Protein AF-A0A5A7RXX3-F1 (afdb_monomer)

Mean predicted aligned error: 7.01 Å

Sequence (174 aa):
MLIAIKGKKNSGKTLFIENLLKKLKGYKVVVVKSSMHEAIDEEGKDTWRYREAGAIASIISTKKEIVLFTKGTENKLKDAINIAKKFFPDVIIVEGYKSVEGLNCIDVEEADVEEVYEKIVEKIVKGKKIEILVDGKEISLNKFVEKIFYETIKAMLSCLKGGEGKEIEILIRL

Radius of gyration: 20.62 Å; Cα contacts (8 Å, |Δi|>4): 181; chains: 1; bounding box: 57×34×51 Å

Nearest PDB structures (foldseek):
  1np6-assembly1_B  TM=6.854E-01  e=1.829E-07  Escherichia coli
  1xjc-assembly1_A  TM=5.957E-01  e=7.810E-05  Geobacillus stearothermophilus
  4nkr-assembly2_E  TM=6.220E-01  e=1.759E-04  Bacillus spizizenii str. W23
  4unn-assembly1_A  TM=4.991E-01  e=1.481E-02  Mycobacterium tuberculosis
  6yt1-assembly1_B  TM=5.038E-01  e=7.057E-02  Mycobacterium tuberculosis H37Rv

pLDDT: mean 90.12, std 7.67, range [53.97, 98.0]

Structure (mmCIF, N/CA/C/O backbone):
data_AF-A0A5A7RXX3-F1
#
_entry.id   AF-A0A5A7RXX3-F1
#
loop_
_atom_site.group_PDB
_atom_site.id
_atom_site.type_symbol
_atom_site.label_atom_id
_atom_site.label_alt_id
_atom_site.label_comp_id
_atom_site.label_asym_id
_atom_site.label_entity_id
_atom_site.label_seq_id
_atom_site.pdbx_PDB_ins_code
_atom_site.Cartn_x
_atom_site.Cartn_y
_atom_site.Cartn_z
_atom_site.occupancy
_atom_site.B_iso_or_equiv
_atom_site.auth_seq_id
_atom_site.auth_comp_id
_atom_site.auth_asym_id
_atom_site.auth_atom_id
_atom_site.pdbx_PDB_model_num
ATOM 1 N N . MET A 1 1 ? -1.579 3.466 5.822 1.00 87.00 1 MET A N 1
ATOM 2 C CA . MET A 1 1 ? -0.374 4.137 6.365 1.00 87.00 1 MET A CA 1
ATOM 3 C C . MET A 1 1 ? 0.714 4.171 5.296 1.00 87.00 1 MET A C 1
ATOM 5 O O . MET A 1 1 ? 0.725 3.287 4.454 1.00 87.00 1 MET A O 1
ATOM 9 N N . LEU A 1 2 ? 1.589 5.179 5.286 1.00 90.94 2 LEU A N 1
ATOM 10 C CA . LEU A 1 2 ? 2.691 5.307 4.322 1.00 90.94 2 LEU A CA 1
ATOM 11 C C . LEU A 1 2 ? 3.998 5.558 5.083 1.00 90.94 2 LEU A C 1
ATOM 13 O O . LEU A 1 2 ? 4.037 6.448 5.934 1.00 90.94 2 LEU A O 1
ATOM 17 N N . ILE A 1 3 ? 5.035 4.774 4.790 1.00 92.12 3 ILE A N 1
ATOM 18 C CA . ILE A 1 3 ? 6.373 4.904 5.383 1.00 92.12 3 ILE A CA 1
ATOM 19 C C . ILE A 1 3 ? 7.444 4.856 4.301 1.00 92.12 3 ILE A C 1
ATOM 21 O O . ILE A 1 3 ? 7.288 4.160 3.299 1.00 92.12 3 ILE A O 1
ATOM 25 N N . ALA A 1 4 ? 8.537 5.577 4.517 1.00 92.12 4 ALA A N 1
ATOM 26 C CA . ALA A 1 4 ? 9.711 5.536 3.657 1.00 92.12 4 ALA A CA 1
ATOM 27 C C . ALA A 1 4 ? 10.884 4.904 4.406 1.00 92.12 4 ALA A C 1
ATOM 29 O O . ALA A 1 4 ? 11.166 5.287 5.538 1.00 92.12 4 ALA A O 1
ATOM 30 N N . ILE A 1 5 ? 11.578 3.973 3.761 1.00 91.44 5 ILE A N 1
ATOM 31 C CA . ILE A 1 5 ? 12.773 3.317 4.288 1.00 91.44 5 ILE A CA 1
ATOM 32 C C . ILE A 1 5 ? 13.996 3.880 3.554 1.00 91.44 5 ILE A C 1
ATOM 34 O O . ILE A 1 5 ? 14.153 3.686 2.339 1.00 91.44 5 ILE A O 1
ATOM 38 N N . LYS A 1 6 ? 14.859 4.593 4.287 1.00 89.12 6 LYS A N 1
ATOM 39 C CA . LYS A 1 6 ? 16.114 5.178 3.787 1.00 89.12 6 LYS A CA 1
ATOM 40 C C . LYS A 1 6 ? 17.334 4.452 4.356 1.00 89.12 6 LYS A C 1
ATOM 42 O O . LYS A 1 6 ? 17.234 3.674 5.292 1.00 89.12 6 LYS A O 1
ATOM 47 N N . GLY A 1 7 ? 18.476 4.686 3.721 1.00 85.44 7 GLY A N 1
ATOM 48 C CA . GLY A 1 7 ? 19.772 4.118 4.089 1.00 85.44 7 GLY A CA 1
ATOM 49 C C . GLY A 1 7 ? 20.713 4.099 2.887 1.00 85.44 7 GLY A C 1
ATOM 50 O O . GLY A 1 7 ? 20.256 4.177 1.733 1.00 85.44 7 GLY A O 1
ATOM 51 N N . LYS A 1 8 ? 22.022 3.983 3.115 1.00 82.75 8 LYS A N 1
ATOM 52 C CA . LYS A 1 8 ? 23.032 3.954 2.040 1.00 82.75 8 LYS A CA 1
ATOM 53 C C . LYS A 1 8 ? 22.876 2.733 1.127 1.00 82.75 8 LYS A C 1
ATOM 55 O O . LYS A 1 8 ? 22.161 1.775 1.425 1.00 82.75 8 LYS A O 1
ATOM 60 N N . LYS A 1 9 ? 23.512 2.748 -0.049 1.00 78.25 9 LYS A N 1
ATOM 61 C CA . LYS A 1 9 ? 23.572 1.540 -0.893 1.00 78.25 9 LYS A CA 1
ATOM 62 C C . LYS A 1 9 ? 24.205 0.407 -0.068 1.00 78.25 9 LYS A C 1
ATOM 64 O O . LYS A 1 9 ? 25.172 0.653 0.638 1.00 78.25 9 LYS A O 1
ATOM 69 N N . ASN A 1 10 ? 23.632 -0.795 -0.137 1.00 79.38 10 ASN A N 1
ATOM 70 C CA . ASN A 1 10 ? 24.038 -1.971 0.649 1.00 79.38 10 ASN A CA 1
ATOM 71 C C . ASN A 1 10 ? 23.875 -1.861 2.181 1.00 79.38 10 ASN A C 1
ATOM 73 O O . ASN A 1 10 ? 24.379 -2.718 2.892 1.00 79.38 10 ASN A O 1
ATOM 77 N N . SER A 1 11 ? 23.104 -0.900 2.702 1.00 84.50 11 SER A N 1
ATOM 78 C CA . SER A 1 11 ? 22.819 -0.781 4.145 1.00 84.50 11 SER A CA 1
ATOM 79 C C . SER A 1 11 ? 21.818 -1.819 4.692 1.00 84.50 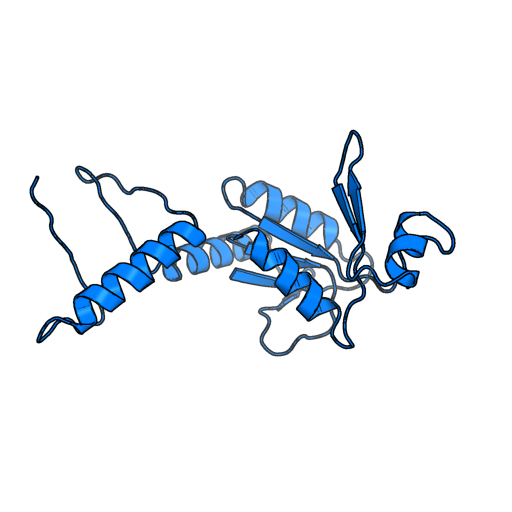11 SER A C 1
ATOM 81 O O . SER A 1 11 ? 21.236 -1.616 5.748 1.00 84.50 11 SER A O 1
ATOM 83 N N . GLY A 1 12 ? 21.512 -2.886 3.946 1.00 89.38 12 GLY A N 1
ATOM 84 C CA . GLY A 1 12 ? 20.542 -3.902 4.376 1.00 89.38 12 GLY A CA 1
ATOM 85 C C . GLY A 1 12 ? 19.059 -3.530 4.221 1.00 89.38 12 GLY A C 1
ATOM 86 O O . GLY A 1 12 ? 18.213 -4.279 4.696 1.00 89.38 12 GLY A O 1
ATOM 87 N N . LYS A 1 13 ? 18.706 -2.439 3.516 1.00 91.88 13 LYS A N 1
ATOM 88 C CA . LYS A 1 13 ? 17.297 -2.017 3.307 1.00 91.88 13 LYS A CA 1
ATOM 89 C C . LYS A 1 13 ? 16.371 -3.139 2.844 1.00 91.88 13 LYS A C 1
ATOM 91 O O . LYS A 1 13 ? 15.279 -3.287 3.379 1.00 91.88 13 LYS A O 1
ATOM 96 N N . THR A 1 14 ? 16.796 -3.908 1.844 1.00 93.38 14 THR A N 1
ATOM 97 C CA . THR A 1 14 ? 15.985 -4.999 1.295 1.00 93.38 14 THR A CA 1
ATOM 98 C C . THR A 1 14 ? 15.717 -6.059 2.360 1.00 93.38 14 THR A C 1
ATOM 100 O O . THR A 1 14 ? 14.562 -6.394 2.587 1.00 93.38 14 THR A O 1
ATOM 103 N N . LEU A 1 15 ? 16.749 -6.483 3.098 1.00 95.31 15 LEU A N 1
ATOM 104 C CA . LEU A 1 15 ? 16.611 -7.448 4.192 1.00 95.31 15 LEU A CA 1
ATOM 105 C C . LEU A 1 15 ? 15.731 -6.908 5.333 1.00 95.31 15 LEU A C 1
ATOM 107 O O . LEU A 1 15 ? 14.903 -7.636 5.877 1.00 95.31 15 LEU A O 1
ATOM 111 N N . PHE A 1 16 ? 15.876 -5.625 5.676 1.00 96.25 16 PHE A N 1
ATOM 112 C CA . PHE A 1 16 ? 15.033 -4.957 6.666 1.00 96.25 16 PHE A CA 1
ATOM 113 C C . PHE A 1 16 ? 13.554 -5.007 6.257 1.00 96.25 16 PHE A C 1
ATOM 115 O O . PHE A 1 16 ? 12.705 -5.439 7.036 1.00 96.25 16 PHE A O 1
ATOM 122 N N . ILE A 1 17 ? 13.246 -4.624 5.012 1.00 96.62 17 ILE A N 1
ATOM 123 C CA . ILE A 1 17 ? 11.882 -4.655 4.469 1.00 96.62 17 ILE A CA 1
ATOM 124 C C . ILE A 1 17 ? 11.349 -6.090 4.429 1.00 96.62 17 ILE A C 1
ATOM 126 O O . ILE A 1 17 ? 10.217 -6.316 4.841 1.00 96.62 17 ILE A O 1
ATOM 130 N N . GLU A 1 18 ? 12.143 -7.069 3.995 1.00 98.00 18 GLU A N 1
ATOM 131 C CA . GLU A 1 18 ? 11.745 -8.482 3.992 1.00 98.00 18 GLU A CA 1
ATOM 132 C C . GLU A 1 18 ? 11.383 -8.986 5.395 1.00 98.00 18 GLU A C 1
ATOM 134 O O . GLU A 1 18 ? 10.362 -9.655 5.573 1.00 98.00 18 GLU A O 1
ATOM 139 N N . ASN A 1 19 ? 12.185 -8.652 6.407 1.00 97.75 19 ASN A N 1
ATOM 140 C CA . ASN A 1 19 ? 11.916 -9.043 7.791 1.00 97.75 19 ASN A CA 1
ATOM 141 C C . ASN A 1 19 ? 10.682 -8.337 8.361 1.00 97.75 19 ASN A C 1
ATOM 143 O O . ASN A 1 19 ? 9.872 -8.973 9.038 1.00 97.75 19 ASN A O 1
ATOM 147 N N . LEU A 1 20 ? 10.478 -7.066 8.017 1.00 97.50 20 LEU A N 1
ATOM 148 C CA . LEU A 1 20 ? 9.269 -6.333 8.376 1.00 97.50 20 LEU A CA 1
ATOM 149 C C . LEU A 1 20 ? 8.017 -6.934 7.708 1.00 97.50 20 LEU A C 1
ATOM 151 O O . LEU A 1 20 ? 6.998 -7.131 8.369 1.00 97.50 20 LEU A O 1
ATOM 155 N N . LEU A 1 21 ? 8.090 -7.307 6.424 1.00 97.81 21 LEU A N 1
ATOM 156 C CA . LEU A 1 21 ? 6.995 -7.966 5.698 1.00 97.81 21 LEU A CA 1
ATOM 157 C C . LEU A 1 21 ? 6.617 -9.320 6.315 1.00 97.81 21 LEU A C 1
ATOM 159 O O . LEU A 1 21 ? 5.434 -9.654 6.367 1.00 97.81 21 LEU A O 1
ATOM 163 N N . LYS A 1 22 ? 7.589 -10.090 6.828 1.00 97.94 22 LYS A N 1
ATOM 164 C CA . LYS A 1 22 ? 7.311 -11.354 7.540 1.00 97.94 22 LYS A CA 1
ATOM 165 C C . LYS A 1 22 ? 6.463 -11.143 8.797 1.00 97.94 22 LYS A C 1
ATOM 167 O O . LYS A 1 22 ? 5.672 -12.028 9.119 1.00 97.94 22 LYS A O 1
ATOM 172 N N . LYS A 1 23 ? 6.630 -10.013 9.491 1.00 97.56 23 LYS A N 1
ATOM 173 C CA . LYS A 1 23 ? 5.847 -9.650 10.683 1.00 97.56 23 LYS A CA 1
ATOM 174 C C . LYS A 1 23 ? 4.488 -9.057 10.331 1.00 97.56 23 LYS A C 1
ATOM 176 O O . LYS A 1 23 ? 3.505 -9.364 10.986 1.00 97.56 23 LYS A O 1
ATOM 181 N N . LEU A 1 24 ? 4.403 -8.290 9.245 1.00 96.25 24 LEU A N 1
ATOM 182 C CA . LEU A 1 24 ? 3.148 -7.716 8.745 1.00 96.25 24 LEU A CA 1
ATOM 183 C C . LEU A 1 24 ? 2.238 -8.740 8.031 1.00 96.25 24 LEU A C 1
ATOM 185 O O . LEU A 1 24 ? 1.328 -8.353 7.296 1.00 96.25 24 LEU A O 1
ATOM 189 N N . LYS A 1 25 ? 2.448 -10.048 8.239 1.00 93.38 25 LYS A N 1
ATOM 190 C CA . LYS A 1 25 ? 1.545 -11.092 7.740 1.00 93.38 25 LYS A CA 1
ATOM 191 C C . LYS A 1 25 ? 0.145 -10.868 8.312 1.00 93.38 25 LYS A C 1
ATOM 193 O O . LYS A 1 25 ? -0.030 -10.785 9.519 1.00 93.38 25 LYS A O 1
ATOM 198 N N . GLY A 1 26 ? -0.846 -10.785 7.428 1.00 89.69 26 GLY A N 1
ATOM 199 C CA . GLY A 1 26 ? -2.231 -10.456 7.784 1.00 89.69 26 GLY A CA 1
ATOM 200 C C . GLY A 1 26 ? -2.633 -9.020 7.440 1.00 89.69 26 GLY A C 1
ATOM 201 O O . GLY A 1 26 ? -3.824 -8.752 7.316 1.00 89.69 26 GLY A O 1
ATOM 202 N N . TYR A 1 27 ? -1.670 -8.130 7.184 1.00 92.31 27 TYR A N 1
ATOM 203 C CA . TYR A 1 27 ? -1.923 -6.796 6.638 1.00 92.31 27 TYR A CA 1
ATOM 204 C C . TYR A 1 27 ? -1.720 -6.773 5.121 1.00 92.31 27 TYR A C 1
ATOM 206 O O . TYR A 1 27 ? -0.850 -7.454 4.571 1.00 92.31 27 TYR A O 1
ATOM 214 N N . LYS A 1 28 ? -2.495 -5.943 4.422 1.00 93.31 28 LYS A N 1
ATOM 215 C CA . LYS A 1 28 ? -2.284 -5.656 3.000 1.00 93.31 28 LYS A CA 1
ATOM 216 C C . LYS A 1 28 ? -1.154 -4.648 2.861 1.00 93.31 28 LYS A C 1
ATOM 218 O O . LYS A 1 28 ? -1.342 -3.457 3.112 1.00 93.31 28 LYS A O 1
ATOM 223 N N . VAL A 1 29 ? 0.015 -5.119 2.444 1.00 96.44 29 VAL A N 1
ATOM 224 C CA . VAL A 1 29 ? 1.197 -4.275 2.257 1.00 96.44 29 VAL A CA 1
ATOM 225 C C . VAL A 1 29 ? 1.516 -4.129 0.773 1.00 96.44 29 VAL A C 1
ATOM 227 O O . VAL A 1 29 ? 1.554 -5.118 0.046 1.00 96.44 29 VAL A O 1
ATOM 230 N N . VAL A 1 30 ? 1.774 -2.900 0.325 1.00 97.31 30 VAL A N 1
ATOM 231 C CA . VAL A 1 30 ? 2.324 -2.618 -1.011 1.00 97.31 30 VAL A CA 1
ATOM 232 C C . VAL A 1 30 ? 3.701 -1.989 -0.854 1.00 97.31 30 VAL A C 1
ATOM 234 O O . VAL A 1 30 ? 3.870 -1.040 -0.090 1.00 97.31 30 VAL A O 1
ATOM 237 N N . VAL A 1 31 ? 4.686 -2.495 -1.594 1.00 96.69 31 VAL A N 1
ATOM 238 C CA . VAL A 1 31 ? 6.038 -1.930 -1.623 1.00 96.69 31 VAL A CA 1
ATOM 239 C C . VAL A 1 31 ? 6.229 -1.146 -2.916 1.00 96.69 31 VAL A C 1
ATOM 241 O O . VAL A 1 31 ? 5.992 -1.661 -4.005 1.00 96.69 31 VAL A O 1
ATOM 244 N N . VAL A 1 32 ? 6.664 0.105 -2.797 1.00 94.56 32 VAL A N 1
ATOM 245 C CA . VAL A 1 32 ? 7.038 0.973 -3.915 1.00 94.56 32 VAL A CA 1
ATOM 246 C C . VAL A 1 32 ? 8.547 1.142 -3.885 1.00 94.56 32 VAL A C 1
ATOM 248 O O . VAL A 1 32 ? 9.086 1.778 -2.984 1.00 94.56 32 VAL A O 1
ATOM 251 N N . LYS A 1 33 ? 9.247 0.586 -4.870 1.00 91.62 33 LYS A N 1
ATOM 252 C CA . LYS A 1 33 ? 10.697 0.741 -4.990 1.00 91.62 33 LYS A CA 1
ATOM 253 C C . LYS A 1 33 ? 11.019 1.909 -5.914 1.00 91.62 33 LYS A C 1
ATOM 255 O O . LYS A 1 33 ? 10.689 1.860 -7.097 1.00 91.62 33 LYS A O 1
ATOM 260 N N . SER A 1 34 ? 11.688 2.936 -5.396 1.00 86.81 34 SER A N 1
ATOM 261 C CA . SER A 1 34 ? 12.241 3.995 -6.240 1.00 86.81 34 SER A CA 1
ATOM 262 C C . SER A 1 34 ? 13.598 3.557 -6.770 1.00 86.81 34 SER A C 1
ATOM 264 O O . SER A 1 34 ? 14.511 3.227 -6.012 1.00 86.81 34 SER A O 1
ATOM 266 N N . SER A 1 35 ? 13.742 3.589 -8.088 1.00 82.56 35 SER A N 1
ATOM 267 C CA . SE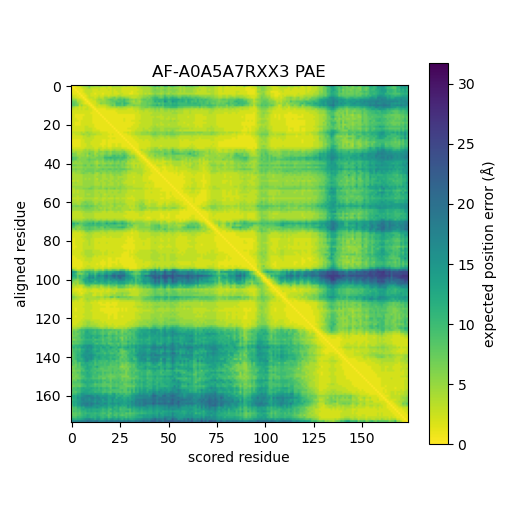R A 1 35 ? 14.969 3.225 -8.782 1.00 82.56 35 SER A CA 1
ATOM 268 C C . SER A 1 35 ? 15.564 4.435 -9.498 1.00 82.56 35 SER A C 1
ATOM 270 O O . SER A 1 35 ? 14.830 5.326 -9.914 1.00 82.56 35 SER A O 1
ATOM 272 N N . MET A 1 36 ? 16.889 4.444 -9.651 1.00 80.50 36 MET A N 1
ATOM 273 C CA . MET A 1 36 ? 17.595 5.383 -10.535 1.00 80.50 36 MET A CA 1
ATOM 274 C C . MET A 1 36 ? 17.731 4.837 -11.967 1.00 80.50 36 MET A C 1
ATOM 276 O O . MET A 1 36 ? 18.290 5.513 -12.822 1.00 80.50 36 MET A O 1
ATOM 280 N N . HIS A 1 37 ? 17.259 3.612 -12.229 1.00 82.00 37 HIS A N 1
ATOM 281 C CA . HIS A 1 37 ? 17.188 3.067 -13.584 1.00 82.00 37 HIS A CA 1
ATOM 282 C C . HIS A 1 37 ? 16.208 3.885 -14.433 1.00 82.00 37 HIS A C 1
ATOM 284 O O . HIS A 1 37 ? 15.126 4.239 -13.965 1.00 82.00 37 HIS A O 1
ATOM 290 N N . GLU A 1 38 ? 16.592 4.162 -15.678 1.00 80.88 38 GLU A N 1
ATOM 291 C CA . GLU A 1 38 ? 15.821 5.005 -16.594 1.00 80.88 38 GLU A CA 1
ATOM 292 C C . GLU A 1 38 ? 14.503 4.347 -17.024 1.00 80.88 38 GLU A C 1
ATOM 294 O O . GLU A 1 38 ? 13.440 4.968 -16.936 1.00 80.88 38 GLU A O 1
ATOM 299 N N . ALA A 1 39 ? 14.560 3.072 -17.415 1.00 84.62 39 ALA A N 1
ATOM 300 C CA . ALA A 1 39 ? 13.402 2.280 -17.803 1.00 84.62 39 ALA A CA 1
ATOM 301 C C . ALA A 1 39 ? 13.602 0.793 -17.475 1.00 84.62 39 ALA A C 1
ATOM 303 O O . ALA A 1 39 ? 14.727 0.300 -17.403 1.00 84.62 39 ALA A O 1
ATOM 304 N N . ILE A 1 40 ? 12.485 0.097 -17.253 1.00 88.62 40 ILE A N 1
ATOM 305 C CA . ILE A 1 40 ? 12.422 -1.375 -17.203 1.00 88.62 40 ILE A CA 1
ATOM 306 C C . ILE A 1 40 ? 11.954 -1.926 -18.556 1.00 88.62 40 ILE A C 1
ATOM 308 O O . ILE A 1 40 ? 12.414 -2.977 -18.980 1.00 88.62 40 ILE A O 1
ATOM 312 N N . ASP A 1 41 ? 11.019 -1.229 -19.207 1.00 91.00 41 ASP A N 1
ATOM 313 C CA . ASP A 1 41 ? 10.520 -1.591 -20.535 1.00 91.00 41 ASP A CA 1
ATOM 314 C C . ASP A 1 41 ? 11.547 -1.223 -21.612 1.00 91.00 41 ASP A C 1
ATOM 316 O O . ASP A 1 41 ? 12.252 -0.220 -21.476 1.00 91.00 41 ASP A O 1
ATOM 320 N N . GLU A 1 42 ? 11.586 -1.996 -22.693 1.00 90.94 42 GLU A N 1
ATOM 321 C CA . GLU A 1 42 ? 12.525 -1.799 -23.800 1.00 90.94 42 GLU A CA 1
ATOM 322 C C . GLU A 1 42 ? 11.844 -1.110 -24.987 1.00 90.94 42 GLU A C 1
ATOM 324 O O . GLU A 1 42 ? 10.712 -1.434 -25.361 1.00 90.94 42 GLU A O 1
ATOM 329 N N . GLU A 1 43 ? 12.556 -0.174 -25.613 1.00 93.44 43 GLU A N 1
ATOM 330 C CA . GLU A 1 43 ? 12.096 0.499 -26.825 1.00 93.44 43 GLU A CA 1
ATOM 331 C C . GLU A 1 43 ? 11.821 -0.503 -27.961 1.00 93.44 43 GLU A C 1
ATOM 333 O O . GLU A 1 43 ? 12.536 -1.487 -28.152 1.00 93.44 43 GLU A O 1
ATOM 338 N N . GLY A 1 44 ? 10.737 -0.274 -28.708 1.00 94.06 44 GLY A N 1
ATOM 339 C CA . GLY A 1 44 ? 10.321 -1.129 -29.821 1.00 94.06 44 GLY A CA 1
ATOM 340 C C . GLY A 1 44 ? 9.568 -2.411 -29.436 1.00 94.06 44 GLY A C 1
ATOM 341 O O . GLY A 1 44 ? 8.996 -3.048 -30.323 1.00 94.06 44 GLY A O 1
ATOM 342 N N . LYS A 1 45 ? 9.486 -2.787 -28.150 1.00 94.94 45 LYS A N 1
ATOM 343 C CA . LYS A 1 45 ? 8.615 -3.890 -27.692 1.00 94.94 45 LYS A CA 1
ATOM 344 C C . LYS A 1 45 ? 7.140 -3.497 -27.730 1.00 94.94 45 LYS A C 1
ATOM 346 O O . LYS A 1 45 ? 6.805 -2.317 -27.731 1.00 94.94 45 LYS A O 1
ATOM 351 N N . ASP A 1 46 ? 6.242 -4.480 -27.721 1.00 95.69 46 ASP A N 1
ATOM 352 C CA . ASP A 1 46 ? 4.798 -4.237 -27.848 1.00 95.69 46 ASP A CA 1
ATOM 353 C C . ASP A 1 46 ? 4.247 -3.321 -26.743 1.00 95.69 46 ASP A C 1
ATOM 355 O O . ASP A 1 46 ? 3.527 -2.369 -2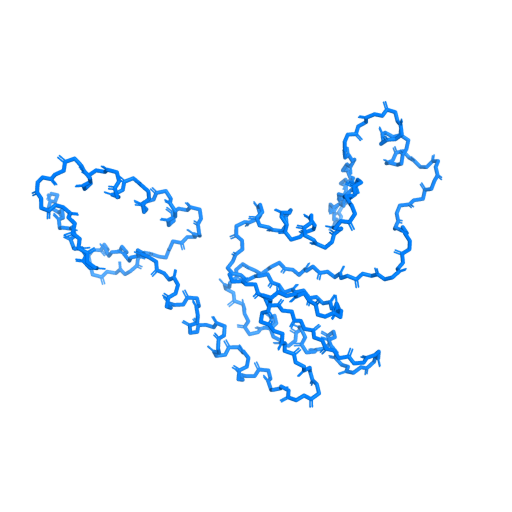7.033 1.00 95.69 46 ASP A O 1
ATOM 359 N N . THR A 1 47 ? 4.650 -3.536 -25.488 1.00 95.44 47 THR A N 1
ATOM 360 C CA . THR A 1 47 ? 4.299 -2.686 -24.333 1.00 95.44 47 THR A CA 1
ATOM 361 C C . THR A 1 47 ? 4.737 -1.234 -24.515 1.00 95.44 47 THR A C 1
ATOM 363 O O . THR A 1 47 ? 3.976 -0.310 -24.221 1.00 95.44 47 THR A O 1
ATOM 366 N N . TRP A 1 48 ? 5.924 -1.010 -25.076 1.00 95.81 48 TRP A N 1
ATOM 367 C CA . TRP A 1 48 ? 6.398 0.323 -25.431 1.00 95.81 48 TRP A CA 1
ATOM 368 C C . TRP A 1 48 ? 5.610 0.906 -26.611 1.00 95.81 48 TRP A C 1
ATOM 370 O O . TRP A 1 48 ? 5.088 2.017 -26.514 1.00 95.81 48 TRP A O 1
ATOM 380 N N . ARG A 1 49 ? 5.431 0.133 -27.691 1.00 96.38 49 ARG A N 1
ATOM 381 C CA . ARG A 1 49 ? 4.738 0.559 -28.919 1.00 96.38 49 ARG A CA 1
ATOM 382 C C . ARG A 1 49 ? 3.293 0.967 -28.656 1.00 96.38 49 ARG A C 1
ATOM 384 O O . ARG A 1 49 ? 2.840 1.952 -29.228 1.00 96.38 49 ARG A O 1
ATOM 391 N N . TYR A 1 50 ? 2.576 0.269 -27.775 1.00 97.00 50 TYR A N 1
ATOM 392 C CA . TYR A 1 50 ? 1.218 0.663 -27.389 1.00 97.00 50 TYR A CA 1
ATOM 393 C C . TYR A 1 50 ? 1.190 2.037 -26.713 1.00 97.00 50 TYR A C 1
ATOM 395 O O . TYR A 1 50 ? 0.307 2.844 -27.006 1.00 97.00 50 TYR A O 1
ATOM 403 N N . ARG A 1 51 ? 2.165 2.327 -25.840 1.00 95.25 51 ARG A N 1
ATOM 404 C CA . ARG A 1 51 ? 2.261 3.622 -25.149 1.00 95.25 51 ARG A CA 1
ATOM 405 C C . ARG A 1 51 ? 2.656 4.752 -26.095 1.00 95.25 51 ARG A C 1
ATOM 407 O O . ARG A 1 51 ? 2.113 5.847 -25.979 1.00 95.25 51 ARG A O 1
ATOM 414 N N . GLU A 1 52 ? 3.536 4.487 -27.057 1.00 95.38 52 GLU A N 1
ATOM 415 C CA . GLU A 1 52 ? 3.877 5.465 -28.099 1.00 95.38 52 GLU A CA 1
ATOM 416 C C . GLU A 1 52 ? 2.733 5.702 -29.088 1.00 95.38 52 GLU A C 1
ATOM 418 O O . GLU A 1 52 ? 2.540 6.823 -29.545 1.00 95.38 52 GLU A O 1
ATOM 423 N N . ALA A 1 53 ? 1.908 4.687 -29.353 1.00 97.06 53 ALA A N 1
ATOM 424 C CA . ALA A 1 53 ? 0.700 4.821 -30.167 1.00 97.06 53 ALA A CA 1
ATOM 425 C C . ALA A 1 53 ? -0.441 5.594 -29.468 1.00 97.06 53 ALA A C 1
ATOM 427 O O . ALA A 1 53 ? -1.480 5.828 -30.084 1.00 97.06 53 ALA A O 1
ATOM 428 N N . GLY A 1 54 ? -0.269 5.991 -28.200 1.00 95.69 54 GLY A N 1
ATOM 429 C CA . GLY A 1 54 ? -1.212 6.836 -27.460 1.00 95.69 54 GLY A CA 1
ATOM 430 C C . GLY A 1 54 ? -1.921 6.159 -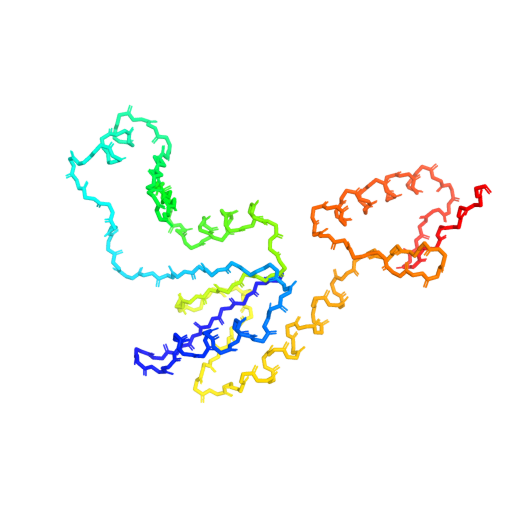26.286 1.00 95.69 54 GLY A C 1
ATOM 431 O O . GLY A 1 54 ? -2.731 6.804 -25.618 1.00 95.69 54 GLY A O 1
ATOM 432 N N . ALA A 1 55 ? -1.632 4.889 -25.981 1.00 96.75 55 ALA A N 1
ATOM 433 C CA . ALA A 1 55 ? -2.161 4.270 -24.768 1.00 96.75 55 ALA A CA 1
ATOM 434 C C . ALA A 1 55 ? -1.538 4.916 -23.519 1.00 96.75 55 ALA A C 1
ATOM 436 O O . ALA A 1 55 ? -0.318 4.992 -23.379 1.00 96.75 55 ALA A O 1
ATOM 437 N N . ILE A 1 56 ? -2.370 5.326 -22.558 1.00 94.44 56 ILE A N 1
ATOM 438 C CA . ILE A 1 56 ? -1.883 5.929 -21.304 1.00 94.44 56 ILE A CA 1
ATOM 439 C C . ILE A 1 56 ? -1.066 4.944 -20.449 1.00 94.44 56 ILE A C 1
ATOM 441 O O . ILE A 1 56 ? -0.203 5.354 -19.675 1.00 94.44 56 ILE A O 1
ATOM 445 N N . ALA A 1 57 ? -1.320 3.643 -20.603 1.00 95.50 57 ALA A N 1
ATOM 446 C CA . ALA A 1 57 ? -0.605 2.557 -19.950 1.00 95.50 57 ALA A CA 1
ATOM 447 C C . ALA A 1 57 ? -0.666 1.288 -20.813 1.00 95.50 57 ALA A C 1
ATOM 449 O O . ALA A 1 57 ? -1.597 1.103 -21.597 1.00 95.50 57 ALA A O 1
ATOM 450 N N . SER A 1 58 ? 0.295 0.390 -20.616 1.00 96.44 58 SER A N 1
ATOM 451 C CA . SER A 1 58 ? 0.288 -0.969 -21.163 1.00 96.44 58 SER A CA 1
ATOM 452 C C . SER A 1 58 ? 0.456 -1.972 -20.027 1.00 96.44 58 SER A C 1
ATOM 454 O O . SER A 1 58 ? 1.324 -1.794 -19.170 1.00 96.44 58 SER A O 1
ATOM 456 N N . ILE A 1 59 ? -0.346 -3.033 -20.029 1.00 96.62 59 ILE A N 1
ATOM 457 C CA . ILE A 1 59 ? -0.310 -4.082 -19.008 1.00 96.62 59 ILE A CA 1
ATOM 458 C C . ILE A 1 59 ? 0.046 -5.397 -19.688 1.00 96.62 59 ILE A C 1
ATOM 460 O O . ILE A 1 59 ? -0.634 -5.804 -20.628 1.00 96.62 59 ILE A O 1
ATOM 464 N N . ILE A 1 60 ? 1.087 -6.063 -19.194 1.00 95.31 60 ILE A N 1
ATOM 465 C CA . ILE A 1 60 ? 1.431 -7.424 -19.600 1.00 95.31 60 ILE A CA 1
ATOM 466 C C . ILE A 1 60 ? 1.070 -8.392 -18.478 1.00 95.31 60 ILE A C 1
ATOM 468 O O . ILE A 1 60 ? 1.376 -8.157 -17.310 1.00 95.31 60 ILE A O 1
ATOM 472 N N . SER A 1 61 ? 0.405 -9.484 -18.840 1.00 96.62 61 SER A N 1
ATOM 473 C CA . SER A 1 6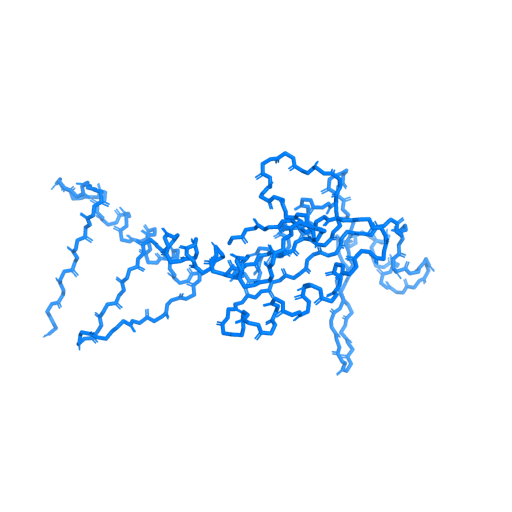1 ? 0.115 -10.599 -17.945 1.00 96.62 61 SER A CA 1
ATOM 474 C C . SER A 1 61 ? 0.891 -11.816 -18.427 1.00 96.62 61 SER A C 1
ATOM 476 O O . SER A 1 61 ? 0.792 -12.211 -19.589 1.00 96.62 61 SER A O 1
ATOM 478 N N . THR A 1 62 ? 1.697 -12.389 -17.540 1.00 95.06 62 THR A N 1
ATOM 479 C CA . THR A 1 62 ? 2.461 -13.612 -17.786 1.00 95.06 62 THR A CA 1
ATOM 480 C C . THR A 1 62 ? 1.922 -14.742 -16.912 1.00 95.06 62 THR A C 1
ATOM 482 O O . THR A 1 62 ? 1.043 -14.550 -16.074 1.00 95.06 62 THR A O 1
ATOM 485 N N . LYS A 1 63 ? 2.490 -15.945 -17.051 1.00 96.62 63 LYS A N 1
ATOM 486 C CA . LYS A 1 63 ? 2.158 -17.079 -16.173 1.00 96.62 63 LYS A CA 1
ATOM 487 C C . LYS A 1 63 ? 2.500 -16.835 -14.696 1.00 96.62 63 LYS A C 1
ATOM 489 O O . LYS A 1 63 ? 2.009 -17.576 -13.851 1.00 96.62 63 LYS A O 1
ATOM 494 N N . LYS A 1 64 ? 3.386 -15.880 -14.391 1.00 96.62 64 LYS A N 1
ATOM 495 C CA . LYS A 1 64 ? 3.917 -15.661 -13.036 1.00 96.62 64 LYS A CA 1
ATOM 496 C C . LYS A 1 64 ? 3.572 -14.296 -12.454 1.00 96.62 64 LYS A C 1
ATOM 498 O O . LYS A 1 64 ? 3.547 -14.166 -11.236 1.00 96.62 64 LYS A O 1
ATOM 503 N N . GLU A 1 65 ? 3.332 -13.290 -13.289 1.00 95.31 65 GLU A N 1
ATOM 504 C CA . GLU A 1 65 ? 3.213 -11.910 -12.824 1.00 95.31 65 GLU A CA 1
ATOM 505 C C . GLU A 1 65 ? 2.416 -11.024 -13.780 1.00 95.31 65 GLU A C 1
ATOM 507 O O . GLU A 1 65 ? 2.191 -11.357 -14.946 1.00 95.31 65 GLU A O 1
ATOM 512 N N . ILE A 1 66 ? 2.006 -9.869 -13.263 1.00 95.56 66 ILE A N 1
ATOM 513 C CA . ILE A 1 66 ? 1.398 -8.786 -14.029 1.00 95.56 66 ILE A CA 1
ATOM 514 C C . ILE A 1 66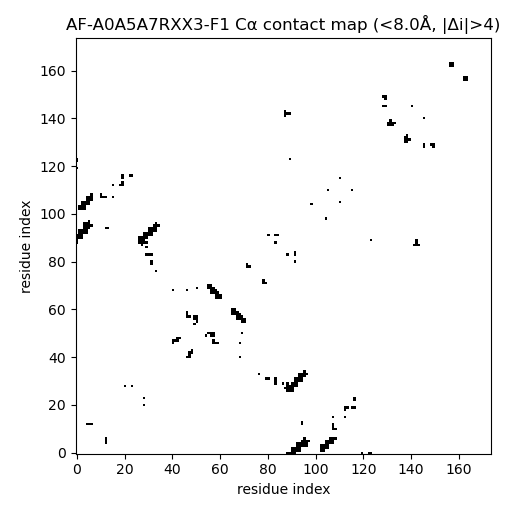 ? 2.290 -7.562 -13.861 1.00 95.56 66 ILE A C 1
ATOM 516 O O . ILE A 1 66 ? 2.598 -7.178 -12.732 1.00 95.56 66 ILE A O 1
ATOM 520 N N . VAL A 1 67 ? 2.670 -6.937 -14.974 1.00 95.38 67 VAL A N 1
ATOM 521 C CA . VAL A 1 67 ? 3.482 -5.716 -14.976 1.00 95.38 67 VAL A CA 1
ATOM 522 C C . VAL A 1 67 ? 2.704 -4.601 -15.660 1.00 95.38 67 VAL A C 1
ATOM 524 O O . VAL A 1 67 ? 2.197 -4.764 -16.771 1.00 95.38 67 VAL A O 1
ATOM 527 N N . LEU A 1 68 ? 2.601 -3.463 -14.977 1.00 94.81 68 LEU A N 1
ATOM 528 C CA . LEU A 1 68 ? 2.002 -2.240 -15.496 1.00 94.81 68 LEU A CA 1
ATOM 529 C C . LEU A 1 68 ? 3.116 -1.264 -15.868 1.00 94.81 68 LEU A C 1
ATOM 531 O O . LEU A 1 68 ? 3.863 -0.805 -15.004 1.00 94.81 68 LEU A O 1
ATOM 535 N N . PHE A 1 69 ? 3.181 -0.908 -17.146 1.00 94.38 69 PHE A N 1
ATOM 536 C CA . PHE A 1 69 ? 4.013 0.182 -17.632 1.00 94.38 69 PHE A CA 1
ATOM 537 C C . PHE A 1 69 ? 3.133 1.401 -17.883 1.00 94.38 69 PHE A C 1
ATOM 539 O O . PHE A 1 69 ? 2.139 1.338 -18.604 1.00 94.38 69 PHE A O 1
ATOM 546 N N . THR A 1 70 ? 3.508 2.530 -17.296 1.00 93.00 70 THR A N 1
ATOM 547 C CA . THR A 1 70 ? 2.832 3.816 -17.479 1.00 93.00 70 THR A CA 1
ATOM 548 C C . THR A 1 70 ? 3.875 4.919 -17.511 1.00 93.00 70 THR A C 1
ATOM 550 O O . THR A 1 70 ? 4.936 4.794 -16.894 1.00 93.00 70 THR A O 1
ATOM 553 N N . LYS A 1 71 ? 3.588 6.009 -18.224 1.00 84.94 71 LYS A N 1
ATOM 554 C CA . LYS A 1 71 ? 4.398 7.226 -18.110 1.00 84.94 71 LYS A CA 1
ATOM 555 C C . LYS A 1 71 ? 4.044 7.903 -16.780 1.00 84.94 71 LYS A C 1
ATOM 557 O O . LYS A 1 71 ? 2.869 8.017 -16.438 1.00 84.94 71 LYS A O 1
ATOM 562 N N . GLY A 1 72 ? 5.060 8.267 -16.002 1.00 80.81 72 GLY A N 1
ATOM 563 C CA . GLY A 1 72 ? 4.896 9.099 -14.811 1.00 80.81 72 GLY A CA 1
ATOM 564 C C . GLY A 1 72 ? 4.985 10.579 -15.174 1.00 80.81 72 GLY A C 1
ATOM 565 O O . GLY A 1 72 ? 5.536 10.934 -16.216 1.00 80.81 72 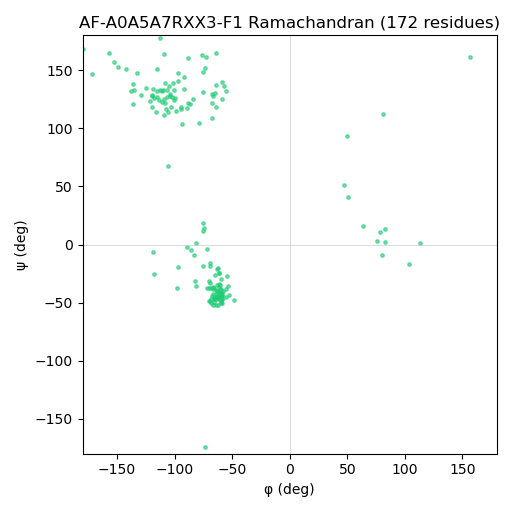GLY A O 1
ATOM 566 N N . THR A 1 73 ? 4.467 11.432 -14.303 1.00 85.12 73 THR A N 1
ATOM 567 C CA . THR A 1 73 ? 4.697 12.880 -14.331 1.00 85.12 73 THR A CA 1
ATOM 568 C C . THR A 1 73 ? 6.118 13.209 -13.854 1.00 85.12 73 THR A C 1
ATOM 570 O O . THR A 1 73 ? 6.922 12.317 -13.565 1.00 85.12 73 THR A O 1
ATOM 573 N N . GLU A 1 74 ? 6.429 14.498 -13.705 1.00 82.38 74 GLU A N 1
ATOM 574 C CA . GLU A 1 74 ? 7.667 14.955 -13.059 1.00 82.38 74 GLU A CA 1
ATOM 575 C C . GLU A 1 74 ? 7.842 14.371 -11.642 1.00 82.38 74 GLU A C 1
ATOM 577 O O . GLU A 1 74 ? 8.967 14.148 -11.198 1.00 82.38 74 GLU A O 1
ATOM 582 N N . ASN A 1 75 ? 6.744 14.027 -10.950 1.00 84.50 75 ASN A N 1
ATOM 583 C CA . ASN A 1 75 ? 6.775 13.382 -9.636 1.00 84.50 75 ASN A CA 1
ATOM 584 C C . ASN A 1 75 ? 6.411 11.888 -9.710 1.00 84.50 75 ASN A C 1
ATOM 586 O O . ASN A 1 75 ? 5.398 11.432 -9.171 1.00 84.50 75 ASN A O 1
ATOM 590 N N . LYS A 1 76 ? 7.292 11.105 -10.346 1.00 85.88 76 LYS A N 1
ATOM 591 C CA . LYS A 1 76 ? 7.118 9.655 -10.560 1.00 85.88 76 LYS A CA 1
ATOM 592 C C . LYS A 1 76 ? 6.827 8.871 -9.272 1.00 85.88 76 LYS A C 1
ATOM 594 O O . LYS A 1 76 ? 6.039 7.925 -9.296 1.00 85.88 76 LYS A O 1
ATOM 599 N N . LEU A 1 77 ? 7.426 9.253 -8.138 1.00 87.19 77 LEU A N 1
ATOM 600 C CA . LEU A 1 77 ? 7.178 8.572 -6.863 1.00 87.19 77 LEU A CA 1
ATOM 601 C C . LEU A 1 77 ? 5.739 8.791 -6.377 1.00 87.19 77 LEU A C 1
ATOM 603 O O . LEU A 1 77 ? 5.082 7.842 -5.945 1.00 87.19 77 LEU A O 1
ATOM 607 N N . LYS A 1 78 ? 5.227 10.025 -6.454 1.00 88.81 78 LYS A N 1
ATOM 608 C CA . LYS A 1 78 ? 3.840 10.328 -6.076 1.00 88.81 78 LYS A CA 1
ATOM 609 C C . LYS A 1 78 ? 2.851 9.537 -6.930 1.00 88.81 78 LYS A C 1
ATOM 611 O O . LYS A 1 78 ? 1.874 9.018 -6.389 1.00 88.81 78 LYS A O 1
ATOM 616 N N . ASP A 1 79 ? 3.128 9.388 -8.221 1.00 91.00 79 ASP A N 1
ATOM 617 C CA . ASP A 1 79 ? 2.300 8.592 -9.131 1.00 91.00 79 ASP A CA 1
ATOM 618 C C . ASP A 1 79 ? 2.308 7.107 -8.756 1.00 91.00 79 ASP A C 1
ATOM 620 O O . ASP A 1 79 ? 1.243 6.505 -8.605 1.00 91.00 79 ASP A O 1
ATOM 624 N N . ALA A 1 80 ? 3.485 6.534 -8.489 1.00 92.38 80 ALA A N 1
ATOM 625 C CA . ALA A 1 80 ? 3.608 5.153 -8.023 1.00 92.38 80 ALA A CA 1
ATOM 626 C C . ALA A 1 80 ? 2.862 4.922 -6.695 1.00 92.38 80 ALA A C 1
ATOM 628 O O . ALA A 1 80 ? 2.143 3.933 -6.545 1.00 92.38 80 ALA A O 1
ATOM 629 N N . ILE A 1 81 ? 2.949 5.863 -5.748 1.00 92.25 81 ILE A N 1
ATOM 630 C CA . ILE A 1 81 ? 2.189 5.816 -4.490 1.00 92.25 81 ILE A CA 1
ATOM 631 C C . ILE A 1 81 ? 0.677 5.902 -4.753 1.00 92.25 81 ILE A C 1
ATOM 633 O O . ILE A 1 81 ? -0.106 5.218 -4.092 1.00 92.25 81 ILE A O 1
ATOM 637 N N . ASN A 1 82 ? 0.231 6.726 -5.702 1.00 92.56 82 ASN A N 1
ATOM 638 C CA . ASN A 1 82 ? -1.187 6.833 -6.050 1.00 92.56 82 ASN A CA 1
ATOM 639 C C . ASN A 1 82 ? -1.730 5.545 -6.676 1.00 92.56 82 ASN A C 1
ATOM 641 O O . ASN A 1 82 ? -2.856 5.159 -6.360 1.00 92.56 82 ASN A O 1
ATOM 645 N N . ILE A 1 83 ? -0.929 4.863 -7.497 1.00 94.31 83 ILE A N 1
ATOM 646 C CA . ILE A 1 83 ? -1.245 3.529 -8.018 1.00 94.31 83 ILE A CA 1
ATOM 647 C C . ILE A 1 83 ? -1.292 2.519 -6.865 1.00 94.31 83 ILE A C 1
ATOM 649 O O . ILE A 1 83 ? -2.282 1.806 -6.722 1.00 94.31 83 ILE A O 1
ATOM 653 N N . ALA A 1 84 ? -0.295 2.521 -5.972 1.00 94.88 84 ALA A N 1
ATOM 654 C CA . ALA A 1 84 ? -0.257 1.648 -4.796 1.00 94.88 84 ALA A CA 1
ATOM 655 C C . ALA A 1 84 ? -1.509 1.792 -3.910 1.00 94.88 84 ALA A C 1
ATOM 657 O O . ALA A 1 84 ? -2.058 0.801 -3.431 1.00 94.88 84 ALA A O 1
ATOM 658 N N . LYS A 1 85 ? -2.033 3.014 -3.745 1.00 92.69 85 LYS A N 1
ATOM 659 C CA . LYS A 1 85 ? -3.281 3.266 -3.001 1.00 92.69 85 LYS A CA 1
ATOM 660 C C . LYS A 1 85 ? -4.511 2.582 -3.610 1.00 92.69 85 LYS A C 1
ATOM 662 O O . LYS A 1 85 ? -5.459 2.321 -2.873 1.00 92.69 85 LYS A O 1
ATOM 667 N N . LYS A 1 86 ? -4.525 2.278 -4.914 1.00 92.69 86 LYS A N 1
ATOM 668 C CA . LYS A 1 86 ? -5.657 1.601 -5.579 1.00 92.69 86 LYS A CA 1
ATOM 669 C C . LYS A 1 86 ? -5.826 0.144 -5.147 1.00 92.69 86 LYS A C 1
ATOM 671 O O . LYS A 1 86 ? -6.908 -0.402 -5.314 1.00 92.69 86 LYS A O 1
ATOM 676 N N . PHE A 1 87 ? -4.810 -0.447 -4.522 1.00 91.69 87 PHE A N 1
ATOM 677 C CA . PHE A 1 87 ? -4.891 -1.777 -3.913 1.00 91.69 87 PHE A CA 1
ATOM 678 C C . PHE A 1 87 ? -5.532 -1.768 -2.514 1.00 91.69 87 PHE A C 1
ATOM 680 O O . PHE A 1 87 ? -5.634 -2.816 -1.880 1.00 91.69 87 PHE A O 1
ATOM 687 N N . PHE A 1 88 ? -5.954 -0.595 -2.021 1.00 88.88 88 PHE A N 1
ATOM 688 C CA . PHE A 1 88 ? -6.469 -0.388 -0.663 1.00 88.88 88 PHE A CA 1
ATOM 689 C C . PHE A 1 88 ? -5.589 -1.028 0.431 1.00 88.88 88 PHE A C 1
ATOM 691 O O . PHE A 1 88 ? -6.101 -1.792 1.254 1.00 88.88 88 PHE A O 1
ATOM 698 N N . PRO A 1 89 ? -4.268 -0.757 0.438 1.00 92.75 89 PRO A N 1
ATOM 699 C CA . PRO A 1 89 ? -3.367 -1.353 1.411 1.00 92.75 89 PRO A CA 1
ATOM 700 C C . PRO A 1 89 ? -3.531 -0.738 2.803 1.00 92.75 89 PRO A C 1
ATOM 702 O O . PRO A 1 89 ? -3.819 0.455 2.952 1.00 92.75 89 PRO A O 1
ATOM 705 N N . ASP A 1 90 ? -3.238 -1.535 3.824 1.00 91.12 90 ASP A N 1
ATOM 706 C CA . ASP A 1 90 ? -3.063 -1.070 5.198 1.00 91.12 90 ASP A CA 1
ATOM 707 C C . ASP A 1 90 ? -1.754 -0.283 5.330 1.00 91.12 90 ASP A C 1
ATOM 709 O O . ASP A 1 90 ? -1.708 0.764 5.989 1.00 91.12 90 ASP A O 1
ATOM 713 N N . VAL A 1 91 ? -0.701 -0.728 4.631 1.00 93.62 91 VAL A N 1
ATOM 714 C CA . VAL A 1 91 ? 0.637 -0.123 4.655 1.00 93.62 91 VAL A CA 1
ATOM 715 C C . VAL A 1 91 ? 1.210 -0.009 3.245 1.00 93.62 91 VAL A C 1
ATOM 717 O O . VAL A 1 91 ? 1.211 -0.965 2.476 1.00 93.62 91 VAL A O 1
ATOM 720 N N . ILE A 1 92 ? 1.747 1.161 2.912 1.00 95.12 92 ILE A N 1
ATOM 721 C CA . ILE A 1 92 ? 2.616 1.361 1.753 1.00 95.12 92 ILE A CA 1
ATOM 722 C C . ILE A 1 92 ? 4.030 1.609 2.273 1.00 95.12 92 ILE A C 1
ATOM 724 O O . ILE A 1 92 ? 4.237 2.520 3.079 1.00 95.12 92 ILE A O 1
ATOM 728 N N . ILE A 1 93 ? 4.989 0.812 1.809 1.00 95.44 93 ILE A N 1
ATOM 729 C CA . ILE A 1 93 ? 6.410 0.937 2.143 1.00 95.44 93 ILE A CA 1
ATOM 730 C C . ILE A 1 93 ? 7.143 1.454 0.912 1.00 95.44 93 ILE A C 1
ATOM 732 O O . ILE A 1 93 ? 7.097 0.823 -0.139 1.00 95.44 93 ILE A O 1
ATOM 736 N N . VAL A 1 94 ? 7.829 2.586 1.025 1.00 93.81 94 VAL A N 1
ATOM 737 C CA . VAL A 1 94 ? 8.659 3.134 -0.052 1.00 93.81 94 VAL A CA 1
ATOM 738 C C . VAL A 1 94 ? 10.120 2.759 0.196 1.00 93.81 94 VAL A C 1
ATOM 740 O O . VAL A 1 94 ? 10.706 3.208 1.180 1.00 93.81 94 VAL A O 1
ATOM 743 N N . GLU A 1 95 ? 10.716 1.950 -0.682 1.00 91.62 95 GLU A N 1
ATOM 744 C CA . GLU A 1 95 ? 12.149 1.637 -0.665 1.00 91.62 95 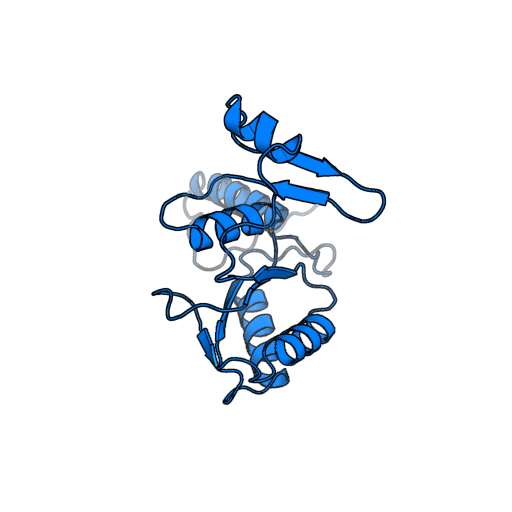GLU A CA 1
ATOM 745 C C . GLU A 1 95 ? 12.912 2.657 -1.512 1.00 91.62 95 GLU A C 1
ATOM 747 O O . GLU A 1 95 ? 12.750 2.706 -2.733 1.00 91.62 95 GLU A O 1
ATOM 752 N N . GLY A 1 96 ? 13.806 3.410 -0.868 1.00 75.56 96 GLY A N 1
ATOM 753 C CA . GLY A 1 96 ? 14.684 4.352 -1.551 1.00 75.56 96 GLY A CA 1
ATOM 754 C C . GLY A 1 96 ? 13.978 5.665 -1.862 1.00 75.56 96 GLY A C 1
ATOM 755 O O . GLY A 1 96 ? 13.068 5.725 -2.672 1.00 75.56 96 GLY A O 1
ATOM 756 N N . TYR A 1 97 ? 14.411 6.736 -1.208 1.00 69.69 97 TYR A N 1
ATOM 757 C CA . TYR A 1 97 ? 14.174 8.115 -1.620 1.00 69.69 97 TYR A CA 1
ATOM 758 C C . TYR A 1 97 ? 15.013 9.033 -0.726 1.00 69.69 97 TYR A C 1
ATOM 760 O O . TYR A 1 97 ? 15.212 8.733 0.454 1.00 69.69 97 TYR A O 1
ATOM 768 N N . LYS A 1 98 ? 15.500 10.154 -1.261 1.00 59.06 98 LYS A N 1
ATOM 769 C CA . LYS A 1 98 ? 16.086 11.229 -0.451 1.00 59.06 98 LYS A CA 1
ATOM 770 C C . LYS A 1 98 ? 14.965 12.221 -0.165 1.00 59.06 98 LYS A C 1
ATOM 772 O O . LYS A 1 98 ? 14.554 12.921 -1.077 1.00 59.06 98 LYS A O 1
ATOM 777 N N . SER A 1 99 ? 14.438 12.197 1.061 1.00 53.97 99 SER A N 1
ATOM 778 C CA . SER A 1 99 ? 13.489 13.183 1.609 1.00 53.97 99 SER A CA 1
ATOM 779 C C . SER A 1 99 ? 12.274 13.511 0.724 1.00 53.97 99 SER A C 1
ATOM 781 O O . SER A 1 99 ? 12.315 14.427 -0.091 1.00 53.97 99 SER A O 1
ATOM 783 N N . VAL A 1 100 ? 11.152 12.812 0.926 1.00 57.75 100 VAL A N 1
ATOM 784 C CA . VAL A 1 100 ? 9.840 13.390 0.585 1.00 57.75 100 VAL A CA 1
ATOM 785 C C . VAL A 1 100 ? 9.370 14.142 1.823 1.00 57.75 100 VAL A C 1
ATOM 787 O O . VAL A 1 100 ? 9.237 13.538 2.890 1.00 57.75 100 VAL A O 1
ATOM 790 N N . GLU A 1 101 ? 9.113 15.438 1.690 1.00 58.72 101 GLU A N 1
ATOM 791 C CA . GLU A 1 101 ? 8.459 16.206 2.749 1.00 58.72 101 GLU A CA 1
ATOM 792 C C . GLU A 1 101 ? 7.123 15.559 3.141 1.00 58.72 101 GLU A C 1
ATOM 794 O O . GLU A 1 101 ? 6.315 15.173 2.294 1.00 58.72 101 GLU A O 1
ATOM 799 N N . GLY A 1 102 ? 6.899 15.403 4.446 1.00 64.00 102 GLY A N 1
ATOM 800 C CA . GLY A 1 102 ? 5.669 14.818 4.983 1.00 64.00 102 GLY A CA 1
ATOM 801 C C . GLY A 1 102 ? 5.614 13.285 5.013 1.00 64.00 102 GLY A C 1
ATOM 802 O O . GLY A 1 102 ? 4.596 12.740 5.443 1.00 64.00 102 GLY A O 1
ATOM 803 N N . LEU A 1 103 ? 6.672 12.566 4.611 1.00 70.44 103 LEU A N 1
ATOM 804 C CA . LEU A 1 103 ? 6.761 11.117 4.836 1.00 70.44 103 LEU A CA 1
ATOM 805 C C . LEU A 1 103 ? 7.473 10.785 6.143 1.00 70.44 103 LEU A C 1
ATOM 807 O O . LEU A 1 103 ? 8.559 11.285 6.422 1.00 70.44 103 LEU A O 1
ATOM 811 N N . ASN A 1 104 ? 6.888 9.859 6.906 1.00 82.00 104 ASN A N 1
ATOM 812 C CA . ASN A 1 104 ? 7.568 9.254 8.042 1.00 82.00 104 ASN A CA 1
ATOM 813 C C . ASN A 1 104 ? 8.722 8.392 7.516 1.00 82.00 104 ASN A C 1
ATOM 815 O O . ASN A 1 104 ? 8.486 7.363 6.872 1.00 82.00 104 ASN A O 1
ATOM 819 N N . CYS A 1 105 ? 9.951 8.850 7.735 1.00 86.81 105 CYS A N 1
ATOM 820 C CA . CYS A 1 105 ? 11.148 8.252 7.167 1.00 86.81 105 CYS A CA 1
ATOM 821 C C . CYS A 1 105 ? 11.924 7.496 8.244 1.00 86.81 105 CYS A C 1
ATOM 823 O O . CYS A 1 105 ? 12.230 8.051 9.293 1.00 86.81 105 CYS A O 1
ATOM 825 N N . ILE A 1 106 ? 12.231 6.234 7.968 1.00 89.38 106 ILE A N 1
ATOM 826 C CA . ILE A 1 106 ? 12.927 5.315 8.864 1.00 89.38 106 ILE A CA 1
ATOM 827 C C . ILE A 1 106 ? 14.305 5.058 8.265 1.00 89.38 106 ILE A C 1
ATOM 829 O O . ILE A 1 106 ? 14.404 4.629 7.111 1.00 89.38 106 ILE A O 1
ATOM 833 N N . ASP A 1 107 ? 15.354 5.350 9.028 1.00 89.38 107 ASP A N 1
ATOM 834 C CA . ASP A 1 107 ? 16.719 5.005 8.647 1.00 89.38 107 ASP A CA 1
ATOM 835 C C . ASP A 1 107 ? 17.045 3.589 9.105 1.00 89.38 107 ASP A C 1
ATOM 837 O O . ASP A 1 107 ? 16.969 3.293 10.292 1.00 89.38 107 ASP A O 1
ATOM 841 N N . VAL A 1 108 ? 17.392 2.701 8.174 1.00 90.44 108 VAL A N 1
ATOM 842 C CA . VAL A 1 108 ? 17.678 1.298 8.518 1.00 90.44 108 VAL A CA 1
ATOM 843 C C . VAL A 1 108 ? 18.961 1.123 9.321 1.00 90.44 108 VAL A C 1
ATOM 845 O O . VAL A 1 108 ? 19.137 0.072 9.922 1.00 90.44 108 VAL A O 1
ATOM 848 N N . GLU A 1 109 ? 19.859 2.113 9.314 1.00 87.56 109 GLU A N 1
ATOM 849 C CA . GLU A 1 109 ? 21.078 2.079 10.135 1.00 87.56 109 GLU A CA 1
ATOM 850 C C . GLU A 1 109 ? 20.774 2.375 11.619 1.00 87.56 109 GLU A C 1
ATOM 852 O O . GLU A 1 109 ? 21.573 2.024 12.482 1.00 87.56 109 GLU A O 1
ATOM 857 N N . GLU A 1 110 ? 19.616 2.973 11.922 1.00 88.56 110 GLU A N 1
ATOM 858 C CA . GLU A 1 110 ? 19.227 3.423 13.270 1.00 88.56 110 GLU A CA 1
ATOM 859 C C . GLU A 1 110 ? 17.960 2.733 13.799 1.00 88.56 110 GLU A C 1
ATOM 861 O O . GLU A 1 110 ? 17.565 2.961 14.940 1.00 88.56 110 GLU A O 1
ATOM 866 N N . ALA A 1 111 ? 17.292 1.925 12.975 1.00 91.50 111 ALA A N 1
ATOM 867 C CA . ALA A 1 111 ? 15.990 1.355 13.294 1.00 91.50 111 ALA A CA 1
ATOM 868 C C . ALA A 1 111 ? 16.059 -0.145 13.576 1.00 91.50 111 ALA A C 1
ATOM 870 O O . ALA A 1 111 ? 16.676 -0.906 12.830 1.00 91.50 111 ALA A O 1
ATOM 871 N N . ASP A 1 112 ? 15.313 -0.573 14.591 1.00 94.94 112 ASP A N 1
ATOM 872 C CA . ASP A 1 112 ? 15.009 -1.979 14.828 1.00 94.94 112 ASP A CA 1
ATOM 873 C C . ASP A 1 112 ? 13.696 -2.391 14.136 1.00 94.94 112 ASP A C 1
ATOM 875 O O . ASP A 1 112 ? 12.737 -1.617 14.032 1.00 94.94 112 ASP A O 1
ATOM 879 N N . VAL A 1 113 ? 13.649 -3.624 13.625 1.00 95.94 113 VAL A N 1
ATOM 880 C CA . VAL A 1 113 ? 12.483 -4.139 12.888 1.00 95.94 113 VAL A CA 1
ATOM 881 C C . VAL A 1 113 ? 11.256 -4.279 13.796 1.00 95.94 113 VAL A C 1
ATOM 883 O O . VAL A 1 113 ? 10.143 -4.018 13.333 1.00 95.94 113 VAL A O 1
ATOM 886 N N . GLU A 1 114 ? 11.431 -4.696 15.054 1.00 96.50 114 GLU A N 1
ATOM 887 C CA . GLU A 1 114 ? 10.338 -4.852 16.021 1.00 96.50 114 GLU A CA 1
ATOM 888 C C . GLU A 1 114 ? 9.727 -3.498 16.364 1.00 96.50 114 GLU A C 1
ATOM 890 O O . GLU A 1 114 ? 8.522 -3.309 16.219 1.00 96.50 114 GLU A O 1
ATOM 895 N N . GLU A 1 115 ? 10.566 -2.523 16.707 1.00 95.25 115 GLU A N 1
ATOM 896 C CA . GLU A 1 115 ? 10.114 -1.177 17.063 1.00 95.25 115 GLU A CA 1
ATOM 897 C C . GLU A 1 115 ? 9.318 -0.532 15.915 1.00 95.25 115 GLU A C 1
ATOM 899 O O . GLU A 1 115 ? 8.274 0.100 16.110 1.00 95.25 115 GLU A O 1
ATOM 904 N N . VAL A 1 116 ? 9.790 -0.706 14.677 1.00 95.12 116 VAL A N 1
ATOM 905 C CA . VAL A 1 116 ? 9.086 -0.211 13.490 1.00 95.12 116 VAL A CA 1
ATOM 906 C C . VAL A 1 116 ? 7.761 -0.938 13.283 1.00 95.12 116 VAL A C 1
ATOM 908 O O . VAL A 1 116 ? 6.762 -0.290 12.957 1.00 95.12 116 VAL A O 1
ATOM 911 N N . TYR A 1 117 ? 7.734 -2.257 13.467 1.00 96.12 117 TYR A N 1
ATOM 912 C CA . TYR A 1 117 ? 6.515 -3.052 13.374 1.00 96.12 117 TYR A CA 1
ATOM 913 C C . TYR A 1 117 ? 5.463 -2.593 14.394 1.00 96.12 117 TYR A C 1
ATOM 915 O O . TYR A 1 117 ? 4.334 -2.292 13.999 1.00 96.12 117 TYR A O 1
ATOM 923 N N . GLU A 1 118 ? 5.835 -2.445 15.664 1.00 95.06 118 GLU A N 1
ATOM 924 C CA . GLU A 1 118 ? 4.937 -1.992 16.732 1.00 95.06 118 GLU A CA 1
ATOM 925 C C . GLU A 1 118 ? 4.347 -0.611 16.424 1.00 95.06 118 GLU A C 1
ATOM 927 O O . GLU A 1 118 ? 3.127 -0.433 16.455 1.00 95.06 118 GLU A O 1
ATOM 932 N N . LYS A 1 119 ? 5.183 0.347 15.997 1.00 93.31 119 LYS A N 1
ATOM 933 C CA . LYS A 1 119 ? 4.733 1.689 15.581 1.00 93.31 119 LYS A CA 1
ATOM 934 C C . LYS A 1 119 ? 3.766 1.653 14.395 1.00 93.31 119 LYS A C 1
ATOM 936 O O . LYS A 1 119 ? 2.885 2.512 14.288 1.00 93.31 119 LYS A O 1
ATOM 941 N N . ILE A 1 120 ? 3.945 0.717 13.461 1.00 92.94 120 ILE A N 1
ATOM 942 C CA . ILE A 1 120 ? 3.028 0.535 12.328 1.00 92.94 120 ILE A CA 1
ATOM 943 C C . ILE A 1 120 ? 1.683 0.014 12.826 1.00 92.94 120 ILE A C 1
ATOM 945 O O . ILE A 1 120 ? 0.654 0.603 12.492 1.00 92.94 120 ILE A O 1
ATOM 949 N N . VAL A 1 121 ? 1.685 -1.047 13.633 1.00 92.25 121 VAL A N 1
ATOM 950 C CA . VAL A 1 121 ? 0.461 -1.652 14.173 1.00 92.25 121 VAL A CA 1
ATOM 951 C C . VAL A 1 121 ? -0.313 -0.640 15.012 1.00 92.25 121 VAL A C 1
ATOM 953 O O . VAL A 1 121 ? -1.502 -0.435 14.772 1.00 92.25 121 VAL A O 1
ATOM 956 N N . GLU A 1 122 ? 0.361 0.076 15.910 1.00 91.00 122 GLU A N 1
ATOM 957 C CA . GLU A 1 122 ? -0.242 1.124 16.735 1.00 91.00 122 GLU A CA 1
ATOM 958 C C . GLU A 1 122 ? -0.935 2.195 15.876 1.00 91.00 122 GLU A C 1
ATOM 960 O O . GLU A 1 122 ? -2.078 2.573 16.138 1.00 91.00 122 GLU A O 1
ATOM 965 N N . LYS A 1 123 ? -0.285 2.657 14.799 1.00 88.88 123 LYS A N 1
ATOM 966 C CA . LYS A 1 123 ? -0.865 3.640 13.870 1.00 88.88 123 LYS A CA 1
ATOM 967 C C . LYS A 1 123 ? -2.020 3.081 13.044 1.00 88.88 123 LYS A C 1
ATOM 969 O O . LYS A 1 123 ? -2.932 3.837 12.711 1.00 88.88 123 LYS A O 1
ATOM 974 N N . ILE A 1 124 ? -1.997 1.797 12.686 1.00 85.69 124 ILE A N 1
ATOM 975 C CA . ILE A 1 124 ? -3.124 1.148 12.004 1.00 85.69 124 ILE A CA 1
ATOM 976 C C . ILE A 1 124 ? -4.333 1.096 12.939 1.00 85.69 124 ILE A C 1
ATOM 978 O O . ILE A 1 124 ? -5.424 1.474 12.514 1.00 85.69 124 ILE A O 1
ATOM 982 N N . VAL A 1 125 ? -4.129 0.695 14.198 1.00 84.31 125 VAL A N 1
ATOM 983 C CA . VAL A 1 125 ? -5.181 0.610 15.222 1.00 84.31 125 VAL A CA 1
ATOM 984 C C . VAL A 1 125 ? -5.748 1.995 15.532 1.00 84.31 125 VAL A C 1
ATOM 986 O O . VAL A 1 125 ? -6.946 2.200 15.374 1.00 84.31 125 VAL A O 1
ATOM 989 N N . LYS A 1 126 ? -4.901 2.985 15.850 1.00 83.12 126 LYS A N 1
ATOM 990 C CA . LYS A 1 126 ? -5.326 4.382 16.083 1.00 83.12 126 LYS A CA 1
ATOM 991 C C . LYS A 1 126 ? -5.975 5.036 14.860 1.00 83.12 126 LYS A C 1
ATOM 993 O O . LYS A 1 126 ? -6.706 6.010 14.991 1.00 83.12 126 LYS A O 1
ATOM 998 N N . GLY A 1 127 ? -5.655 4.547 13.664 1.00 78.25 127 GLY A N 1
ATOM 999 C CA . GLY A 1 127 ? -6.206 5.033 12.405 1.00 78.25 127 GLY A CA 1
ATOM 1000 C C . GLY A 1 127 ? -7.537 4.393 12.009 1.00 78.25 127 GLY A C 1
ATOM 1001 O O . GLY A 1 127 ? -8.085 4.799 10.979 1.00 78.25 127 GLY A O 1
ATOM 1002 N N . LYS A 1 128 ? -8.038 3.396 12.755 1.00 79.88 128 LYS A N 1
ATOM 1003 C CA . LYS A 1 128 ? -9.394 2.871 12.566 1.00 79.88 128 LYS A CA 1
ATOM 1004 C C . LYS A 1 128 ? -10.401 3.953 12.954 1.00 79.88 128 LYS A C 1
ATOM 1006 O O . LYS A 1 128 ? -10.317 4.532 14.032 1.00 79.88 128 LYS A O 1
ATOM 1011 N N . LYS A 1 129 ? -11.336 4.244 12.054 1.00 84.69 129 LYS A N 1
ATOM 1012 C CA . LYS A 1 129 ? -12.431 5.202 12.278 1.00 84.69 129 LYS A CA 1
ATOM 1013 C C . LYS A 1 129 ? -13.729 4.534 12.703 1.00 84.69 129 LYS A C 1
ATOM 1015 O O . LYS A 1 129 ? -14.631 5.220 13.166 1.00 84.69 129 LYS A O 1
ATOM 1020 N N . ILE A 1 130 ? -13.842 3.236 12.445 1.00 88.75 130 ILE A N 1
ATOM 1021 C CA . ILE A 1 130 ? -15.034 2.442 12.700 1.00 88.75 130 ILE A CA 1
ATOM 1022 C C . ILE A 1 130 ? -14.623 1.127 13.330 1.00 88.75 130 ILE A C 1
ATOM 1024 O O . ILE A 1 130 ? -13.691 0.468 12.865 1.00 88.75 130 ILE A O 1
ATOM 1028 N N . GLU A 1 131 ? -15.406 0.743 14.324 1.00 90.62 131 GLU A N 1
ATOM 1029 C CA . GLU A 1 131 ? -15.475 -0.594 14.878 1.00 90.62 131 GLU A CA 1
ATOM 1030 C C . GLU A 1 131 ? -16.909 -1.102 14.681 1.00 90.62 131 GLU A C 1
ATOM 1032 O O . GLU A 1 131 ? -17.868 -0.358 14.889 1.00 90.62 131 GLU A O 1
ATOM 1037 N N . ILE A 1 132 ? -17.066 -2.341 14.214 1.00 92.12 132 ILE A N 1
ATOM 1038 C CA . ILE A 1 132 ? -18.378 -2.984 14.079 1.00 92.12 132 ILE A CA 1
ATOM 1039 C C . ILE A 1 132 ? -18.345 -4.250 14.912 1.00 92.12 132 ILE A C 1
ATOM 1041 O O . ILE A 1 132 ? -17.512 -5.121 14.662 1.00 92.12 132 ILE A O 1
ATOM 1045 N N . LEU A 1 133 ? -19.277 -4.365 15.854 1.00 93.62 133 LEU A N 1
ATOM 1046 C CA . LEU A 1 133 ? -19.459 -5.559 16.664 1.00 93.62 133 LEU A CA 1
ATOM 1047 C C . LEU A 1 133 ? -20.777 -6.246 16.296 1.00 93.62 133 LEU A C 1
ATOM 1049 O O . LEU A 1 133 ? -21.820 -5.601 16.222 1.00 93.62 133 LEU A O 1
ATOM 1053 N N . VAL A 1 134 ? -20.730 -7.561 16.090 1.00 94.06 134 VAL A N 1
ATOM 1054 C CA . VAL A 1 134 ? -21.909 -8.420 15.902 1.00 94.06 134 VAL A CA 1
ATOM 1055 C C . VAL A 1 134 ? -21.897 -9.460 17.013 1.00 94.06 134 VAL A C 1
ATOM 1057 O O . VAL A 1 134 ? -20.930 -10.209 17.139 1.00 94.06 134 VAL A O 1
ATOM 1060 N N . ASP A 1 135 ? -22.928 -9.463 17.860 1.00 93.62 135 ASP A N 1
ATOM 1061 C CA . ASP A 1 135 ? -23.006 -10.303 19.068 1.00 93.62 135 ASP A CA 1
ATOM 1062 C C . ASP A 1 135 ? -21.746 -10.206 19.953 1.00 93.62 135 ASP A C 1
ATOM 1064 O O . ASP A 1 135 ? -21.214 -11.201 20.448 1.00 93.62 135 ASP A O 1
ATOM 1068 N N . GLY A 1 136 ? -21.215 -8.986 20.099 1.00 91.00 136 GLY A N 1
ATOM 1069 C CA . GLY A 1 136 ? -19.994 -8.704 20.862 1.00 91.00 136 GLY A CA 1
ATOM 1070 C C . GLY A 1 136 ? -18.683 -9.102 20.171 1.00 91.00 136 GLY A C 1
ATOM 1071 O O . GLY A 1 136 ? -17.621 -8.947 20.769 1.00 91.00 136 GLY A O 1
ATOM 1072 N N . LYS A 1 137 ? -18.717 -9.601 18.928 1.00 92.06 137 LYS A N 1
ATOM 1073 C CA . LYS A 1 137 ? -17.517 -9.942 18.145 1.00 92.06 137 LYS A CA 1
ATOM 1074 C C . LYS A 1 137 ? -17.179 -8.845 17.142 1.00 92.06 137 LYS A C 1
ATOM 1076 O O . LYS A 1 137 ? -18.016 -8.506 16.309 1.00 92.06 137 LYS A O 1
ATOM 1081 N N . GLU A 1 138 ? -15.943 -8.346 17.178 1.00 91.06 138 GLU A N 1
ATOM 1082 C CA . GLU A 1 138 ? -15.450 -7.374 16.195 1.00 91.06 138 GLU A CA 1
ATOM 1083 C C . GLU A 1 138 ? -15.384 -8.000 14.790 1.00 91.06 138 GLU A C 1
ATOM 1085 O O . GLU A 1 138 ? -14.805 -9.071 14.580 1.00 91.06 138 GLU A O 1
ATOM 1090 N N . ILE A 1 139 ? -15.952 -7.303 13.808 1.00 90.75 139 ILE A N 1
ATOM 1091 C CA . ILE A 1 139 ? -15.844 -7.637 12.391 1.00 90.75 139 ILE A CA 1
ATOM 1092 C C . ILE A 1 139 ? -14.695 -6.837 11.780 1.00 90.75 139 ILE A C 1
ATOM 1094 O O . ILE A 1 139 ? -14.741 -5.611 11.690 1.00 90.75 139 ILE A O 1
ATOM 1098 N N . SER A 1 140 ? -13.668 -7.543 11.302 1.00 83.12 140 SER A N 1
ATOM 1099 C CA . SER A 1 140 ? -12.537 -6.911 10.621 1.00 83.12 140 SER A CA 1
ATOM 1100 C C . SER A 1 140 ? -12.964 -6.317 9.277 1.00 83.12 140 SER A C 1
ATOM 1102 O O . SER A 1 140 ? -13.450 -7.021 8.388 1.00 83.12 140 SER A O 1
ATOM 1104 N N . LEU A 1 141 ? -12.754 -5.009 9.116 1.00 84.06 141 LEU A N 1
ATOM 1105 C CA . LEU A 1 141 ? -13.042 -4.279 7.886 1.00 84.06 141 LEU A CA 1
ATOM 1106 C C . LEU A 1 141 ? -11.748 -3.957 7.143 1.00 84.06 141 LEU A C 1
ATOM 1108 O O . LEU A 1 141 ? -10.776 -3.476 7.721 1.00 84.06 141 LEU A O 1
ATOM 1112 N N . ASN A 1 142 ? -11.756 -4.142 5.823 1.00 78.81 142 ASN A N 1
ATOM 1113 C CA . ASN A 1 142 ? -10.713 -3.559 4.985 1.00 78.81 142 ASN A CA 1
ATOM 1114 C C . ASN A 1 142 ? -10.951 -2.046 4.800 1.00 78.81 142 ASN A C 1
ATOM 1116 O O . ASN A 1 142 ? -12.069 -1.557 4.969 1.00 78.81 142 ASN A O 1
ATOM 1120 N N . LYS A 1 143 ? -9.922 -1.309 4.363 1.00 79.50 143 LYS A N 1
ATOM 1121 C CA . LYS A 1 143 ? -9.984 0.158 4.216 1.00 79.50 143 LYS A CA 1
ATOM 1122 C C . LYS A 1 143 ? -11.066 0.671 3.259 1.00 79.50 143 LYS A C 1
ATOM 1124 O O . LYS A 1 143 ? -11.554 1.782 3.445 1.00 79.50 143 LYS A O 1
ATOM 1129 N N . PHE A 1 144 ? -11.431 -0.098 2.233 1.00 82.88 144 PHE A N 1
ATOM 1130 C CA . PHE A 1 144 ? -12.510 0.284 1.319 1.00 82.88 144 PHE A CA 1
ATOM 1131 C C . PHE A 1 144 ? -13.872 0.206 2.014 1.00 82.88 144 PHE A C 1
ATOM 1133 O O . PHE A 1 144 ? -14.633 1.170 1.979 1.00 82.88 144 PHE A O 1
ATOM 1140 N N . VAL A 1 145 ? -14.143 -0.911 2.690 1.00 88.25 145 VAL A N 1
ATOM 1141 C CA . VAL A 1 145 ? -15.394 -1.138 3.423 1.00 88.25 145 VAL A CA 1
ATOM 1142 C C . VAL A 1 145 ? -15.506 -0.173 4.603 1.00 88.25 145 VAL A C 1
ATOM 1144 O O . VAL A 1 145 ? -16.521 0.501 4.730 1.00 88.25 145 VAL A O 1
ATOM 1147 N N . GLU A 1 146 ? -14.441 -0.010 5.392 1.00 88.56 146 GLU A N 1
ATOM 1148 C CA . GLU A 1 146 ? -14.371 0.971 6.484 1.00 88.56 146 GLU A CA 1
ATOM 1149 C C . GLU A 1 146 ? -14.723 2.384 5.990 1.00 88.56 146 GLU A C 1
ATOM 1151 O O . GLU A 1 146 ? -15.518 3.084 6.616 1.00 88.56 146 GLU A O 1
ATOM 1156 N N . LYS A 1 147 ? -14.196 2.788 4.823 1.00 86.62 147 LYS A N 1
ATOM 1157 C CA . LYS A 1 147 ? -14.523 4.080 4.208 1.00 86.62 147 LYS A CA 1
ATOM 1158 C C . LYS A 1 147 ? -16.002 4.176 3.827 1.00 86.62 147 LYS A C 1
ATOM 1160 O O . LYS A 1 147 ? -16.606 5.209 4.090 1.00 86.62 147 LYS A O 1
ATOM 1165 N N . ILE A 1 148 ? -16.576 3.143 3.205 1.00 93.50 148 ILE A N 1
ATOM 1166 C CA . ILE A 1 148 ? -17.999 3.145 2.827 1.00 93.50 148 ILE A CA 1
ATOM 1167 C C . ILE A 1 148 ? -18.877 3.318 4.062 1.00 93.50 148 ILE A C 1
ATOM 1169 O O . ILE A 1 148 ? -19.730 4.205 4.067 1.00 93.50 148 ILE A O 1
ATOM 1173 N N . PHE A 1 149 ? -18.651 2.516 5.105 1.00 93.94 149 PHE A N 1
ATOM 1174 C CA . PHE A 1 149 ? -19.410 2.629 6.348 1.00 93.94 149 PHE A CA 1
ATOM 1175 C C . PHE A 1 149 ? -19.249 4.018 6.967 1.00 93.94 149 PHE A C 1
ATOM 1177 O O . PHE A 1 149 ? -20.247 4.637 7.318 1.00 93.94 149 PHE A O 1
ATOM 1184 N N . TYR A 1 150 ? -18.025 4.548 7.020 1.00 91.62 150 TYR A N 1
ATOM 1185 C CA . TYR A 1 150 ? -17.745 5.855 7.613 1.00 91.62 150 TYR A CA 1
ATOM 1186 C C . TYR A 1 150 ? -18.454 6.990 6.893 1.00 91.62 150 TYR A C 1
ATOM 1188 O O . TYR A 1 150 ? -19.162 7.759 7.536 1.00 91.62 150 TYR A O 1
ATOM 1196 N N . GLU A 1 151 ? -18.313 7.087 5.572 1.00 93.44 151 GLU A N 1
ATOM 1197 C CA . GLU A 1 151 ? -18.961 8.161 4.814 1.00 93.44 151 GLU A CA 1
ATOM 1198 C C . GLU A 1 151 ? -20.490 8.025 4.842 1.00 93.44 151 GLU A C 1
ATOM 1200 O O . GLU A 1 151 ? -21.189 9.028 4.968 1.00 93.44 151 GLU A O 1
ATOM 1205 N N . THR A 1 152 ? -21.016 6.796 4.798 1.00 95.81 152 THR A N 1
ATOM 1206 C CA . THR A 1 152 ? -22.466 6.542 4.850 1.00 95.81 152 THR A CA 1
ATOM 1207 C C . THR A 1 152 ? -23.052 6.920 6.207 1.00 95.81 152 THR A C 1
ATOM 1209 O O . THR A 1 152 ? -23.997 7.704 6.268 1.00 95.81 152 THR A O 1
ATOM 1212 N N . ILE A 1 153 ? -22.472 6.415 7.301 1.00 94.56 153 ILE A N 1
ATOM 1213 C CA . ILE A 1 153 ? -22.917 6.716 8.668 1.00 94.56 153 ILE A CA 1
ATOM 1214 C C . ILE A 1 153 ? -22.789 8.215 8.940 1.00 94.56 153 ILE A C 1
ATOM 1216 O O . ILE A 1 153 ? -23.728 8.834 9.432 1.00 94.56 153 ILE A O 1
ATOM 1220 N N . LYS A 1 154 ? -21.668 8.834 8.556 1.00 92.75 154 LYS A N 1
ATOM 1221 C CA . LYS A 1 15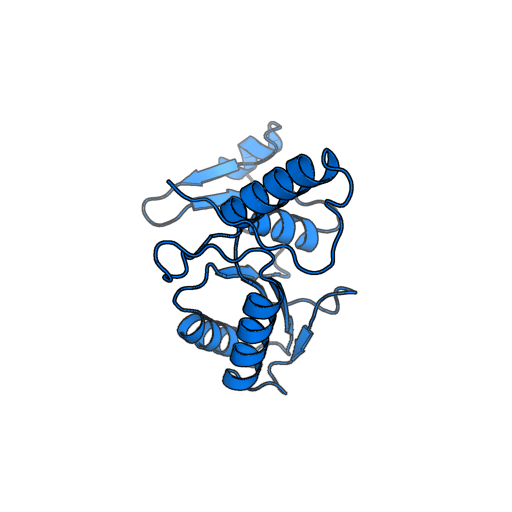4 ? -21.463 10.277 8.713 1.00 92.75 154 LYS A CA 1
ATOM 1222 C C . LYS A 1 154 ? -22.508 11.098 7.954 1.00 92.75 154 LYS A C 1
ATOM 1224 O O . LYS A 1 154 ? -23.022 12.070 8.503 1.00 92.75 154 LYS A O 1
ATOM 1229 N N . ALA A 1 155 ? -22.839 10.712 6.722 1.00 96.06 155 ALA A N 1
ATOM 1230 C CA . ALA A 1 155 ? -23.888 11.370 5.950 1.00 96.06 155 ALA A CA 1
ATOM 1231 C C . ALA A 1 155 ? -25.260 11.228 6.629 1.00 96.06 155 ALA A C 1
ATOM 1233 O O . ALA A 1 155 ? -25.964 12.224 6.783 1.00 96.06 155 ALA A O 1
ATOM 1234 N N . MET A 1 156 ? -25.613 10.030 7.109 1.00 96.25 156 MET A N 1
ATOM 1235 C CA . MET A 1 156 ? -26.859 9.800 7.852 1.00 96.25 156 MET A CA 1
ATOM 1236 C C . MET A 1 156 ? -26.941 10.665 9.117 1.00 96.25 156 MET A C 1
ATOM 1238 O O . MET A 1 156 ? -27.953 11.323 9.346 1.00 96.25 156 MET A O 1
ATOM 1242 N N . LEU A 1 157 ? -25.863 10.715 9.904 1.00 95.75 157 LEU A N 1
ATOM 1243 C CA . LEU A 1 157 ? -25.778 11.515 11.128 1.00 95.75 157 LEU A CA 1
ATOM 1244 C C . LEU A 1 157 ? -25.900 13.019 10.860 1.00 95.75 157 LEU A C 1
ATOM 1246 O O . LEU A 1 157 ? -26.519 13.721 11.653 1.00 95.75 157 LEU A O 1
ATOM 1250 N N . SER A 1 158 ? -25.376 13.512 9.732 1.00 94.88 158 SER A N 1
ATOM 1251 C CA . SER A 1 158 ? -25.478 14.934 9.361 1.00 94.88 158 SER A CA 1
ATOM 1252 C C . SER A 1 158 ? -26.918 15.412 9.135 1.00 94.88 158 SER A C 1
ATOM 1254 O O . SER A 1 158 ? -27.200 16.602 9.252 1.00 94.88 158 SER A O 1
ATOM 1256 N N . CYS A 1 159 ? -27.842 14.488 8.864 1.00 96.56 159 CYS A N 1
ATOM 1257 C CA . CYS A 1 159 ? -29.267 14.777 8.736 1.00 96.56 159 CYS A CA 1
ATOM 1258 C C . CYS A 1 159 ? -29.999 14.817 10.092 1.00 96.56 159 CYS A C 1
ATOM 1260 O O . CYS A 1 159 ? -31.176 15.178 10.136 1.00 96.56 159 CYS A O 1
ATOM 1262 N N . LEU A 1 160 ? -29.345 14.425 11.193 1.00 95.62 160 LEU A N 1
ATOM 1263 C CA . LEU A 1 160 ? -29.948 14.332 12.522 1.00 95.62 160 LEU A CA 1
ATOM 1264 C C . LEU A 1 160 ? -29.578 15.542 13.383 1.00 95.62 160 LEU A C 1
ATOM 1266 O O . LEU A 1 160 ? -28.411 15.908 13.525 1.00 95.62 160 LEU A O 1
ATOM 1270 N N . LYS A 1 161 ? -30.574 16.130 14.051 1.00 94.69 161 LYS A N 1
ATOM 1271 C CA . LYS A 1 161 ? -30.324 17.167 15.057 1.00 94.69 161 LYS A CA 1
ATOM 1272 C C . LYS A 1 161 ? -29.545 16.557 16.228 1.00 94.69 161 LYS A C 1
ATOM 1274 O O . LYS A 1 161 ? -30.060 15.675 16.907 1.00 94.69 161 LYS A O 1
ATOM 1279 N N . GLY A 1 162 ? -28.333 17.055 16.471 1.00 92.62 162 GLY A N 1
ATOM 1280 C CA . GLY A 1 162 ? -27.446 16.541 17.520 1.00 92.62 162 GLY A CA 1
ATOM 1281 C C . GLY A 1 162 ? -26.631 15.305 17.121 1.00 92.62 162 GLY A C 1
ATOM 1282 O O . GLY A 1 162 ? -26.047 14.678 17.995 1.00 92.62 162 GLY A O 1
ATOM 1283 N N . GLY A 1 163 ? -26.560 14.957 15.830 1.00 89.75 163 GLY A N 1
ATOM 1284 C CA . GLY A 1 163 ? -25.744 13.842 15.321 1.00 89.75 163 GLY A CA 1
ATOM 1285 C C . GLY A 1 163 ? -24.232 14.111 15.257 1.00 89.75 163 GLY A C 1
ATOM 1286 O O . GLY A 1 163 ? -23.503 13.350 14.626 1.00 89.75 163 GLY A O 1
ATOM 1287 N N . GLU A 1 164 ? -23.748 15.194 15.866 1.00 90.69 164 GLU A N 1
ATOM 1288 C CA . GLU A 1 164 ? -22.334 15.573 15.888 1.00 90.69 164 GLU A CA 1
ATOM 1289 C C . GLU A 1 164 ? -21.665 15.112 17.191 1.00 90.69 164 GLU A C 1
ATOM 1291 O O . GLU A 1 164 ? -22.242 15.214 18.271 1.00 90.69 164 GLU A O 1
ATOM 1296 N N . GLY A 1 165 ? -20.419 14.640 17.112 1.00 89.75 165 GLY A N 1
ATOM 1297 C CA . GLY A 1 165 ? -19.680 14.159 18.278 1.00 89.75 165 GLY A CA 1
ATOM 1298 C C . GLY A 1 165 ? -18.277 13.672 17.929 1.00 89.75 165 GLY A C 1
ATOM 1299 O O . GLY A 1 165 ? -17.931 13.517 16.757 1.00 89.75 165 GLY A O 1
ATOM 1300 N N . LYS A 1 166 ? -17.450 13.450 18.958 1.00 88.12 166 LYS A N 1
ATOM 1301 C CA . LYS A 1 166 ? -16.108 12.852 18.805 1.00 88.12 166 LYS A CA 1
ATOM 1302 C C . LYS A 1 166 ? -16.157 11.325 18.732 1.00 88.12 166 LYS A C 1
ATOM 1304 O O . LYS A 1 166 ? -15.331 10.729 18.051 1.00 88.12 166 LYS A O 1
ATOM 1309 N N . GLU A 1 167 ? -17.124 10.734 19.420 1.00 89.62 167 GLU A N 1
ATOM 1310 C CA . GLU A 1 167 ? -17.380 9.302 19.501 1.00 89.62 167 GLU A CA 1
ATOM 1311 C C . GLU A 1 167 ? -18.893 9.108 19.411 1.00 89.62 167 GLU A C 1
ATOM 1313 O O . GLU A 1 167 ? -19.649 9.859 20.031 1.00 89.62 167 GLU A O 1
ATOM 1318 N N . ILE A 1 168 ? -19.329 8.186 18.554 1.00 91.50 168 ILE A N 1
ATOM 1319 C CA . ILE A 1 168 ? -20.741 7.969 18.236 1.00 91.50 168 ILE A CA 1
ATOM 1320 C C . ILE A 1 168 ? -20.982 6.466 18.237 1.00 91.50 168 ILE A C 1
ATOM 1322 O O . ILE A 1 168 ? -20.367 5.742 17.457 1.00 91.50 168 ILE A O 1
ATOM 1326 N N . GLU A 1 169 ? -21.896 6.017 19.090 1.00 93.69 169 GLU A N 1
ATOM 1327 C CA . GLU A 1 169 ? -22.327 4.625 19.169 1.00 93.69 169 GLU A CA 1
ATOM 1328 C C . GLU A 1 169 ? -23.706 4.477 18.514 1.00 93.69 169 GLU A C 1
ATOM 1330 O O . GLU A 1 169 ? -24.632 5.239 18.801 1.00 93.69 169 GLU A O 1
ATOM 1335 N N . ILE A 1 170 ? -23.845 3.502 17.612 1.00 93.12 170 ILE A N 1
ATOM 1336 C CA . ILE A 1 170 ? -25.112 3.177 16.948 1.00 93.12 170 ILE A CA 1
ATOM 1337 C C . ILE A 1 170 ? -25.513 1.767 17.364 1.00 93.12 170 ILE A C 1
ATOM 1339 O O . ILE A 1 170 ? -24.864 0.795 16.985 1.00 93.12 170 ILE A O 1
ATOM 1343 N N . LEU A 1 171 ? -26.614 1.657 18.106 1.00 93.75 171 LEU A N 1
ATOM 1344 C CA . LEU A 1 171 ? -27.186 0.381 18.520 1.00 93.75 171 LEU A CA 1
ATOM 1345 C C . LEU A 1 171 ? -28.369 0.015 17.618 1.00 93.75 171 LEU A C 1
ATOM 1347 O O . LEU A 1 171 ? -29.337 0.768 17.519 1.00 93.75 171 LEU A O 1
ATOM 1351 N N . ILE A 1 172 ? -28.319 -1.168 17.007 1.00 92.50 172 ILE A N 1
ATOM 1352 C CA . ILE A 1 172 ? -29.413 -1.728 16.205 1.00 92.50 172 ILE A CA 1
ATOM 1353 C C . ILE A 1 172 ? -29.911 -2.995 16.903 1.00 92.50 172 ILE A C 1
ATOM 1355 O O . ILE A 1 172 ? -29.118 -3.880 17.215 1.00 92.50 172 ILE A O 1
ATOM 1359 N N . ARG A 1 173 ? -31.221 -3.081 17.158 1.00 92.81 173 ARG A N 1
ATOM 1360 C CA . ARG A 1 173 ? -31.886 -4.287 17.673 1.00 92.81 173 ARG A CA 1
ATOM 1361 C C . ARG A 1 173 ? -32.694 -4.890 16.529 1.00 92.81 173 ARG A C 1
ATOM 1363 O O . ARG A 1 173 ? -33.563 -4.201 15.996 1.00 92.81 173 ARG A O 1
ATOM 1370 N N . LEU A 1 174 ? -32.332 -6.105 16.123 1.00 87.00 174 LEU A N 1
ATOM 1371 C CA . LEU A 1 174 ? -32.988 -6.859 15.051 1.00 87.00 174 LEU A CA 1
ATOM 1372 C C . LEU A 1 174 ? -34.148 -7.695 15.592 1.00 87.00 174 LEU A C 1
ATOM 1374 O O . LEU A 1 174 ? -34.060 -8.122 16.766 1.00 87.00 174 LEU A O 1
#

Secondary structure (DSSP, 8-state):
-EEEEE--TTSSHHHHHHHHHHHSTTS-EEEEE----S-SSPTTSHHHHHHHTT-SEEEEE-SS-EEEEE---S-HHHHHHHHHHTT--SEEEEES-S--TT-EEEETTT--HHHHHHHHHHHHHHT-----EETTEEPP--HHHHHHHHHHHHHHHHTSTT---SS-------

Foldseek 3Di:
DEAEEDEDVVLCSVVLVVVLVVLCPVFFEAEAEDDPDPDPDDPPDPQNVCVVVPDQWGWDDDPPDIDIGGDDDVCNSVVSVVVVCVSLTLYYYYYDDDDDPPHHYDYSNPDDSVVVNVVSVVCSVVVQPDWDDDVNHTDDDGNVRSVVCVVVLVVVLVVDDVSDDPDDDDDDDD

Solvent-accessible surface area (backbone atoms only — not comparable to full-atom values): 10902 Å² total; per-residue (Å²): 86,66,40,33,44,32,68,60,91,89,51,48,57,68,60,52,52,53,56,40,52,67,69,46,66,94,57,48,70,41,78,46,74,58,70,91,68,92,68,89,76,55,88,85,37,69,61,42,47,44,34,74,74,66,38,77,54,30,74,50,78,58,101,86,51,72,50,80,49,62,81,62,64,98,55,43,66,63,48,53,51,56,55,49,53,74,70,53,41,56,34,37,40,32,40,51,67,85,80,64,87,92,54,54,68,44,47,51,87,81,53,57,62,65,64,52,48,52,56,49,52,53,51,54,59,74,64,54,89,73,85,48,67,58,98,84,41,77,57,90,67,55,64,64,57,46,48,52,53,48,57,50,52,51,55,57,28,72,76,40,93,82,52,74,74,96,75,85,86,85,88,82,87,132